Protein 4IIM (pdb70)

Secondary structure (DSSP, 8-state):
-EEEEESS-B--SSTTB--B-TT-EEEEEEE-SSEEEEEETTEEEEEEGGGEEEE--/-EEEEESS-B--SSTTB--B-TT-EEEEEEE-SSEEEEEETTEEEEEEGGGEEE-/-TTSHHHHT---/-TT-HHHHT---/-----

Radius of gyration: 15.88 Å; Cα contacts (8 Å, |Δi|>4): 333; chains: 5; bounding box: 40×42×35 Å

Structure (mmCIF, N/CA/C/O backbone):
data_4IIM
#
_entry.id   4IIM
#
_cell.length_a   41.048
_cell.length_b   51.393
_cell.length_c   69.260
_cell.angle_alpha   90.000
_cell.angle_beta   90.000
_cell.angle_gamma   90.000
#
_symmetry.space_group_name_H-M   'P 21 21 21'
#
loop_
_entity.id
_entity.type
_entity.pdbx_description
1 polymer Intersectin-1
2 polymer 'peptide ligand'
3 non-polymer 'UNKNOWN ATOM OR ION'
4 water water
#
loop_
_atom_site.group_PDB
_atom_site.id
_atom_site.type_symbol
_atom_site.label_atom_id
_atom_site.label_alt_id
_atom_site.label_comp_id
_atom_site.label_asym_id
_atom_site.label_entity_id
_atom_site.label_seq_id
_atom_site.pdbx_PDB_ins_code
_atom_site.Cartn_x
_atom_site.Cartn_y
_atom_site.Cartn_z
_atom_site.occupancy
_atom_site.B_iso_or_equiv
_atom_site.auth_seq_id
_atom_site.auth_comp_id
_atom_site.auth_asym_id
_atom_site.auth_atom_id
_atom_site.pdbx_PDB_model_num
ATOM 1 N N . LEU A 1 12 ? -20.951 -7.408 -6.067 1.00 40.01 915 LEU A N 1
ATOM 2 C CA . LEU A 1 12 ? -20.584 -6.119 -5.397 1.00 40.11 915 LEU A CA 1
ATOM 3 C C . LEU A 1 12 ? -19.069 -5.881 -5.377 1.00 36.93 915 LEU A C 1
ATOM 4 O O . LEU A 1 12 ? -18.326 -6.607 -4.697 1.00 37.46 915 LEU A O 1
ATOM 9 N N . LEU A 1 13 ? -18.618 -4.857 -6.103 1.00 30.39 916 LEU A N 1
ATOM 10 C CA . LEU A 1 13 ? -17.188 -4.536 -6.166 1.00 25.02 916 LEU A CA 1
ATOM 11 C C . LEU A 1 13 ? -16.905 -3.394 -5.202 1.00 23.31 916 LEU A C 1
ATOM 12 O O . LEU A 1 13 ? -17.659 -2.425 -5.156 1.00 21.01 916 LEU A O 1
ATOM 17 N N . GLN A 1 14 ? -15.860 -3.553 -4.394 1.00 22.50 917 GLN A N 1
ATOM 18 C CA . GLN A 1 14 ? -15.494 -2.572 -3.379 1.00 22.41 917 GLN A CA 1
ATOM 19 C C . GLN A 1 14 ? -14.087 -2.038 -3.562 1.00 21.72 917 GLN A C 1
ATOM 20 O O . GLN A 1 14 ? -13.193 -2.754 -4.031 1.00 21.01 917 GLN A O 1
ATOM 26 N N . ALA A 1 15 ? -13.906 -0.770 -3.190 1.00 20.18 918 ALA A N 1
ATOM 27 C CA . ALA A 1 15 ? -12.620 -0.120 -3.216 1.00 19.52 918 ALA A CA 1
ATOM 28 C C . ALA A 1 15 ? -12.312 0.353 -1.793 1.00 19.77 918 ALA A C 1
ATOM 29 O O . ALA A 1 15 ? -13.226 0.649 -1.028 1.00 20.88 918 ALA A O 1
ATOM 31 N N . GLN A 1 16 ? -11.026 0.395 -1.443 1.00 20.41 919 GLN A N 1
ATOM 32 C CA . GLN A 1 16 ? -10.560 0.998 -0.178 1.00 20.65 919 GLN A CA 1
ATOM 33 C C . GLN A 1 16 ? -9.664 2.198 -0.468 1.00 19.45 919 GLN A C 1
ATOM 34 O O . G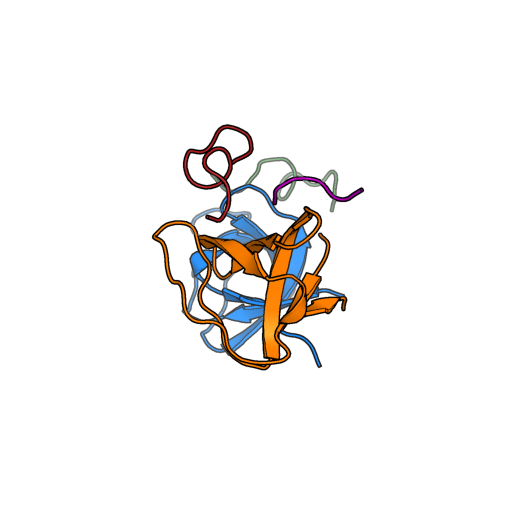LN A 1 16 ? -8.727 2.120 -1.284 1.00 16.40 919 GLN A O 1
ATOM 40 N N . ALA A 1 17 ? -9.971 3.308 0.185 1.00 17.49 920 ALA A N 1
ATOM 41 C CA . ALA A 1 17 ? -9.255 4.567 -0.022 1.00 17.78 920 ALA A CA 1
ATOM 42 C C . ALA A 1 17 ? -7.813 4.498 0.466 1.00 18.99 920 ALA A C 1
ATOM 43 O O . ALA A 1 17 ? -7.549 4.152 1.622 1.00 20.72 920 ALA A O 1
ATOM 45 N N . LEU A 1 18 ? -6.888 4.845 -0.426 1.00 20.60 921 LEU A N 1
ATOM 46 C CA . LEU A 1 18 ? -5.481 5.015 -0.074 1.00 20.33 921 LEU A CA 1
ATOM 47 C C . LEU A 1 18 ? -5.197 6.417 0.420 1.00 22.06 921 LEU A C 1
ATOM 48 O O . LEU A 1 18 ? -4.246 6.624 1.197 1.00 22.15 921 LEU A O 1
ATOM 53 N N . TYR A 1 19 ? -6.008 7.372 -0.037 1.00 20.91 922 TYR A N 1
ATOM 54 C CA . TYR A 1 19 ? -5.847 8.797 0.302 1.00 20.95 922 TYR A CA 1
ATOM 55 C C . TYR A 1 19 ? -7.233 9.347 0.546 1.00 21.76 922 TYR A C 1
ATOM 56 O O . TYR A 1 19 ? -8.203 8.872 -0.084 1.00 20.58 922 TYR A O 1
ATOM 65 N N . PRO A 1 20 ? -7.353 10.343 1.444 1.00 22.60 923 PRO A N 1
ATOM 66 C CA . PRO A 1 20 ? -8.631 11.035 1.502 1.00 21.96 923 PRO A CA 1
ATOM 67 C C . PRO A 1 20 ? -8.911 11.764 0.190 1.00 21.49 923 PRO A C 1
ATOM 68 O O . PRO A 1 20 ? -7.993 12.202 -0.535 1.00 20.25 923 PRO A O 1
ATOM 72 N N . TRP A 1 21 ? -10.188 11.888 -0.121 1.00 21.16 924 TRP A N 1
ATOM 73 C CA . TRP A 1 21 ? -10.609 12.526 -1.362 1.00 21.06 924 TRP A CA 1
ATOM 74 C C . TRP A 1 21 ? -11.761 13.491 -1.074 1.00 22.90 924 TRP A C 1
ATOM 75 O O . TRP A 1 21 ? -12.717 13.137 -0.351 1.00 20.65 924 TRP A O 1
ATOM 86 N N . ARG A 1 22 ? -11.667 14.688 -1.649 1.00 23.93 925 ARG A N 1
ATOM 87 C CA . ARG A 1 22 ? -12.703 15.711 -1.478 1.00 27.69 925 ARG A CA 1
ATOM 88 C C . ARG A 1 22 ? -13.217 16.102 -2.855 1.00 26.58 925 ARG A C 1
ATOM 89 O O . ARG A 1 22 ? -12.437 16.383 -3.780 1.00 26.40 925 ARG A O 1
ATOM 97 N N . ALA A 1 23 ? -14.545 16.090 -2.973 1.00 26.84 926 ALA A N 1
ATOM 98 C CA . ALA A 1 23 ? -15.239 16.345 -4.222 1.00 26.59 926 ALA A CA 1
ATOM 99 C C . ALA A 1 23 ? -14.756 17.662 -4.795 1.00 28.48 926 ALA A C 1
ATOM 100 O O . ALA A 1 23 ? -14.517 18.612 -4.051 1.00 28.57 926 ALA A O 1
ATOM 102 N N . LYS A 1 24 ? -14.550 17.695 -6.105 1.00 29.15 927 LYS A N 1
ATOM 103 C CA . LYS A 1 24 ? -14.251 18.938 -6.784 1.00 29.71 927 LYS A CA 1
ATOM 104 C C . LYS A 1 24 ? -15.442 19.433 -7.617 1.00 31.56 927 LYS A C 1
ATOM 105 O O . LYS A 1 24 ? -15.475 20.587 -8.060 1.00 31.48 927 LYS A O 1
ATOM 111 N N . LYS A 1 25 ? -16.415 18.551 -7.828 1.00 30.04 928 LYS A N 1
ATOM 112 C CA . LYS A 1 25 ? -17.646 18.862 -8.576 1.00 27.33 928 LYS A CA 1
ATOM 113 C C . LYS A 1 25 ? -18.834 18.259 -7.818 1.00 26.06 928 LYS A C 1
ATOM 114 O O . LYS A 1 25 ? -18.645 17.409 -6.928 1.00 23.83 928 LYS A O 1
ATOM 118 N N . ASP A 1 26 ? -20.046 18.687 -8.193 1.00 24.44 929 ASP A N 1
ATOM 119 C CA A ASP A 1 26 ? -21.308 18.266 -7.567 0.70 25.35 929 ASP A CA 1
ATOM 120 C CA B ASP A 1 26 ? -21.263 18.258 -7.503 0.30 24.37 929 ASP A CA 1
ATOM 121 C C . ASP A 1 26 ? -21.564 16.770 -7.658 1.00 24.09 929 ASP A C 1
ATOM 122 O O . ASP A 1 26 ? -22.365 16.222 -6.901 1.00 25.04 929 ASP A O 1
ATOM 131 N N . ASN A 1 27 ? -20.911 16.115 -8.616 1.00 22.16 930 ASN A N 1
ATOM 132 C CA . ASN A 1 27 ? -21.108 14.674 -8.818 1.00 21.46 930 ASN A CA 1
ATOM 133 C C . ASN A 1 27 ? -19.852 13.830 -8.479 1.00 19.60 930 ASN A C 1
ATOM 134 O O . ASN A 1 27 ? -19.629 12.774 -9.065 1.00 20.54 930 ASN A O 1
ATOM 139 N N . HIS A 1 28 ? -19.038 14.322 -7.547 1.00 20.03 931 HIS A N 1
ATOM 140 C CA . HIS A 1 28 ? -17.950 13.543 -6.973 1.00 18.80 931 HIS A CA 1
ATOM 141 C C . HIS A 1 28 ? -18.312 13.041 -5.569 1.00 20.13 931 HIS A C 1
ATOM 142 O O . HIS A 1 28 ? -19.168 13.629 -4.887 1.00 20.62 931 HIS A O 1
ATOM 149 N N . LEU A 1 29 ? -17.655 11.966 -5.129 1.00 18.70 932 LEU A N 1
ATOM 150 C CA . LEU A 1 29 ? -17.776 11.515 -3.747 1.00 19.24 932 LEU A CA 1
ATOM 151 C C . LEU A 1 29 ? -16.847 12.310 -2.814 1.00 18.58 932 LEU A C 1
ATOM 152 O O . LEU A 1 29 ? -16.042 13.127 -3.274 1.00 20.12 932 LEU A O 1
ATOM 157 N N . ASN A 1 30 ? -16.985 12.037 -1.522 1.00 20.14 933 ASN A N 1
ATOM 158 C CA . ASN A 1 30 ? -16.009 12.425 -0.492 1.00 20.09 933 ASN A CA 1
ATOM 159 C C . ASN A 1 30 ? -15.777 11.185 0.319 1.00 20.40 933 ASN A C 1
ATOM 160 O O . ASN A 1 30 ? -16.715 10.396 0.538 1.00 20.34 933 ASN A O 1
ATOM 165 N N . PHE A 1 31 ? -14.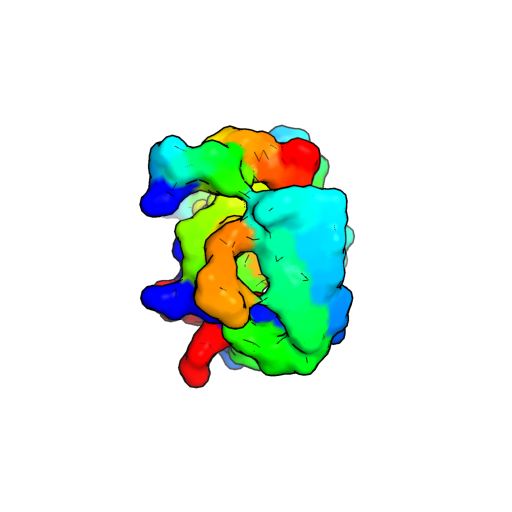533 11.001 0.763 1.00 19.28 934 PHE A N 1
ATOM 166 C CA . PHE A 1 31 ? -14.202 9.889 1.652 1.00 20.02 934 PHE A CA 1
ATOM 167 C C . PHE A 1 31 ? -12.864 10.087 2.356 1.00 20.20 934 PHE A C 1
ATOM 168 O O . PHE A 1 31 ? -12.046 10.910 1.947 1.00 21.86 934 PHE A O 1
ATOM 176 N N . ASN A 1 32 ? -12.668 9.314 3.420 1.00 22.05 935 ASN A N 1
ATOM 177 C CA A ASN A 1 32 ? -11.472 9.351 4.269 0.50 21.95 935 ASN A CA 1
ATOM 178 C CA B ASN A 1 32 ? -11.425 9.414 4.168 0.50 22.74 935 ASN A CA 1
ATOM 179 C C . ASN A 1 32 ? -10.541 8.219 3.860 1.00 23.28 935 ASN A C 1
ATOM 180 O O . ASN A 1 32 ? -11.006 7.218 3.322 1.00 21.70 935 ASN A O 1
ATOM 189 N N . LYS A 1 33 ? -9.245 8.340 4.169 1.00 24.24 936 LYS A N 1
ATOM 190 C CA . LYS A 1 33 ? -8.335 7.197 4.011 1.00 23.54 936 LYS A CA 1
ATOM 191 C C . LYS A 1 33 ? -8.903 5.955 4.701 1.00 24.05 936 LYS A C 1
ATOM 192 O O . LYS A 1 33 ? -9.429 6.030 5.827 1.00 26.30 936 LYS A O 1
ATOM 198 N N . ASN A 1 34 ? -8.807 4.812 4.035 1.00 21.34 937 ASN A N 1
ATOM 199 C CA . ASN A 1 34 ? -9.247 3.510 4.560 1.00 22.91 937 ASN A CA 1
ATOM 200 C C . ASN A 1 34 ? -10.745 3.230 4.486 1.00 21.98 937 ASN A C 1
ATOM 201 O O . ASN A 1 34 ? -11.180 2.108 4.771 1.00 22.43 937 ASN A O 1
ATOM 206 N N . ASP A 1 35 ? -11.523 4.239 4.097 1.00 20.95 938 ASP A N 1
ATOM 207 C CA . ASP A 1 35 ? -12.945 4.048 3.806 1.00 21.52 938 ASP A CA 1
ATOM 208 C C . ASP A 1 35 ? -13.149 3.065 2.670 1.00 21.97 938 ASP A C 1
ATOM 209 O O . ASP A 1 35 ? -12.341 3.006 1.719 1.00 21.80 938 ASP A O 1
ATOM 214 N N . VAL A 1 36 ? -14.248 2.325 2.771 1.00 20.70 939 VAL A N 1
ATOM 215 C CA . VAL A 1 36 ? -14.644 1.334 1.783 1.00 20.39 939 VAL A CA 1
ATOM 216 C C . VAL A 1 36 ? -15.820 1.879 0.971 1.00 20.23 939 VAL A C 1
ATOM 217 O O . VAL A 1 36 ? -16.832 2.326 1.526 1.00 21.32 939 VAL A O 1
ATOM 221 N N . ILE A 1 37 ? -15.673 1.847 -0.348 1.00 19.64 940 ILE A N 1
ATOM 222 C CA . ILE A 1 37 ? -16.578 2.512 -1.286 1.00 18.01 940 ILE A CA 1
ATOM 223 C C . ILE A 1 37 ? -17.137 1.457 -2.251 1.00 17.53 940 ILE A C 1
ATOM 224 O O . ILE A 1 37 ? -16.401 0.577 -2.676 1.00 18.06 940 ILE A O 1
ATOM 229 N N . THR A 1 38 ? -18.429 1.523 -2.570 1.00 17.66 941 THR A N 1
ATOM 230 C CA . THR A 1 38 ? -19.004 0.633 -3.585 1.00 18.62 941 THR A CA 1
ATOM 231 C C . THR A 1 38 ? -18.625 1.133 -4.969 1.00 17.17 941 THR A C 1
ATOM 232 O O . THR A 1 38 ? -18.854 2.287 -5.272 1.00 16.63 941 THR A O 1
ATOM 236 N N . VAL A 1 39 ? -18.064 0.266 -5.807 1.00 16.52 942 VAL A N 1
ATOM 237 C CA . VAL A 1 39 ? -17.703 0.665 -7.195 1.00 16.23 942 VAL A CA 1
ATOM 238 C C . VAL A 1 39 ? -18.855 0.241 -8.122 1.00 17.46 942 VAL A C 1
ATOM 239 O O . VAL A 1 39 ? -19.266 -0.932 -8.108 1.00 18.23 942 VAL A O 1
ATOM 243 N N . LEU A 1 40 ? -19.385 1.197 -8.890 1.00 18.08 943 LEU A N 1
ATOM 244 C CA . LEU A 1 40 ? -20.509 0.959 -9.795 1.00 18.00 943 LEU A CA 1
ATOM 245 C C . LEU A 1 40 ? -20.147 0.961 -11.275 1.00 18.83 943 LEU A C 1
ATOM 246 O O . LEU A 1 40 ? -20.745 0.217 -12.053 1.00 19.15 943 LEU A O 1
ATOM 251 N N . GLU A 1 41 ? -19.208 1.815 -11.674 1.00 18.93 944 GLU A N 1
ATOM 252 C CA . GLU A 1 41 ? -18.798 1.904 -13.089 1.00 18.99 944 GLU A CA 1
ATOM 253 C C . GLU A 1 41 ? -17.431 2.570 -13.173 1.00 19.96 944 GLU A C 1
ATOM 254 O O . GLU A 1 41 ? -16.812 2.865 -12.135 1.00 18.32 944 GLU A O 1
ATOM 260 N N . GLN A 1 42 ? -16.959 2.817 -14.398 1.00 20.79 945 GLN A N 1
ATOM 261 C CA A GLN A 1 42 ? -15.637 3.421 -14.613 0.50 21.66 945 GLN A CA 1
ATOM 262 C CA B GLN A 1 42 ? -15.643 3.439 -14.608 0.50 21.45 945 GLN A CA 1
ATOM 263 C C . GLN A 1 42 ? -15.543 4.141 -15.950 1.00 22.64 945 GLN A C 1
ATOM 264 O O . GLN A 1 42 ? -16.350 3.888 -16.861 1.00 22.12 945 GLN A O 1
ATOM 275 N N . GLN A 1 43 ? -14.544 5.015 -16.054 1.00 22.95 946 GLN A N 1
ATOM 276 C CA . GLN A 1 43 ? -14.055 5.571 -17.315 1.00 26.62 946 GLN A CA 1
ATOM 277 C C . GLN A 1 43 ? -12.551 5.387 -17.218 1.00 27.69 946 GLN A C 1
ATOM 278 O O . GLN A 1 43 ? -12.069 4.797 -16.240 1.00 27.56 946 GLN A O 1
ATOM 284 N N . ASP A 1 44 ? -11.800 5.910 -18.181 1.00 27.24 947 ASP A N 1
ATOM 285 C CA . ASP A 1 44 ? -10.359 5.675 -18.217 1.00 28.74 947 ASP A CA 1
ATOM 286 C C . ASP A 1 44 ? -9.705 5.837 -16.852 1.00 26.39 947 ASP A C 1
ATOM 287 O O . ASP A 1 44 ? -9.193 4.864 -16.288 1.00 29.82 947 ASP A O 1
ATOM 292 N N . MET A 1 45 ? -9.723 7.049 -16.317 1.00 21.72 948 MET A N 1
ATOM 293 C CA . MET A 1 45 ? -8.974 7.297 -15.097 1.00 19.12 948 MET A CA 1
ATOM 294 C C . MET A 1 45 ? -9.824 7.413 -13.840 1.00 17.20 948 MET A C 1
ATOM 295 O O . MET A 1 45 ? -9.281 7.718 -12.767 1.00 15.88 948 MET A O 1
ATOM 300 N N . TRP A 1 46 ? -11.137 7.186 -13.961 1.00 16.35 949 TRP A N 1
ATOM 301 C CA . TRP A 1 46 ? -12.021 7.438 -12.814 1.00 15.55 949 TRP A CA 1
ATOM 302 C C . TRP A 1 46 ? -12.944 6.269 -12.531 1.00 15.19 949 TRP A C 1
ATOM 303 O O . TRP A 1 46 ? -13.373 5.583 -13.470 1.00 16.55 949 TRP A O 1
ATOM 314 N N . TRP A 1 47 ? -13.280 6.081 -11.248 1.00 15.23 950 TRP A N 1
ATOM 315 C CA . TRP A 1 47 ? -14.397 5.223 -10.844 1.00 15.58 950 TRP A CA 1
ATOM 316 C C . TRP A 1 47 ? -15.656 6.039 -10.582 1.00 16.43 950 TRP A C 1
ATOM 317 O O . TRP A 1 47 ? -15.593 7.197 -10.168 1.00 15.87 950 TRP A O 1
ATOM 328 N N . PHE A 1 48 ? -16.795 5.408 -10.812 1.00 16.75 951 PHE A N 1
ATOM 329 C CA . PHE A 1 48 ? -18.070 5.926 -10.351 1.00 16.40 951 PHE A CA 1
ATOM 330 C C . PHE A 1 48 ? -18.501 4.968 -9.258 1.00 16.22 951 PHE A C 1
ATOM 331 O O . PHE A 1 48 ? -18.394 3.745 -9.408 1.00 18.12 951 PHE A O 1
ATOM 339 N N . GLY A 1 49 ? -18.978 5.515 -8.157 1.00 16.45 952 GLY A N 1
ATOM 340 C CA . GLY A 1 49 ? -19.319 4.680 -7.010 1.00 16.46 952 GLY A CA 1
ATOM 341 C C . GLY A 1 49 ? -20.231 5.336 -5.986 1.00 16.64 952 GLY A C 1
ATOM 342 O O . GLY A 1 49 ? -20.854 6.337 -6.267 1.00 18.48 952 GLY A O 1
ATOM 343 N N . GLU A 1 50 ? -20.289 4.746 -4.794 1.00 17.14 953 GLU A N 1
ATOM 344 C CA . GLU A 1 50 ? -21.223 5.181 -3.763 1.00 18.01 953 GLU A CA 1
ATOM 345 C C . GLU A 1 50 ? -20.598 5.057 -2.375 1.00 18.59 953 GLU A C 1
ATOM 346 O O . GLU A 1 50 ? -20.063 3.991 -2.025 1.00 18.40 953 GLU A O 1
ATOM 352 N N . VAL A 1 51 ? -20.676 6.141 -1.585 1.00 17.39 954 VAL A N 1
ATOM 353 C CA . VAL A 1 51 ? -20.201 6.153 -0.199 1.00 18.76 954 VAL A CA 1
ATOM 354 C C . VAL A 1 51 ? -20.891 7.348 0.460 1.00 20.24 954 VAL A C 1
ATOM 355 O O . VAL A 1 51 ? -21.203 8.336 -0.228 1.00 20.40 954 VAL A O 1
ATOM 359 N N . GLN A 1 52 ? -21.139 7.250 1.763 1.00 22.28 955 GLN A N 1
ATOM 360 C CA . GLN A 1 52 ? -21.814 8.320 2.533 1.00 24.62 955 GLN A CA 1
ATOM 361 C C . GLN A 1 52 ? -23.182 8.663 1.962 1.00 24.34 955 GLN A C 1
ATOM 362 O O . GLN A 1 52 ? -23.580 9.825 1.994 1.00 27.02 955 GLN A O 1
ATOM 368 N N . GLY A 1 53 ? -23.880 7.664 1.419 1.00 24.09 956 GLY A N 1
ATOM 369 C CA . GLY A 1 53 ? -25.193 7.855 0.774 1.00 26.76 956 GLY A CA 1
ATOM 370 C C . GLY A 1 53 ? -25.256 8.836 -0.402 1.00 27.85 956 GLY A C 1
ATOM 371 O O . GLY A 1 53 ? -26.258 9.560 -0.594 1.00 29.12 956 GLY A O 1
ATOM 372 N N . GLN A 1 54 ? -24.182 8.901 -1.178 1.00 23.72 957 GLN A N 1
ATOM 373 C CA . GLN A 1 54 ? -24.143 9.700 -2.395 1.00 22.57 957 GLN A CA 1
ATOM 374 C C . GLN A 1 54 ? -23.504 8.801 -3.438 1.00 20.30 957 GLN A C 1
ATOM 375 O O . GLN A 1 54 ? -22.669 7.986 -3.066 1.00 17.82 957 GLN A O 1
ATOM 381 N N . LYS A 1 55 ? -23.870 8.977 -4.710 1.00 18.68 958 LYS A N 1
ATOM 382 C CA . LYS A 1 55 ? -23.165 8.353 -5.837 1.00 19.22 958 LYS A CA 1
ATOM 383 C C . LYS A 1 55 ? -22.354 9.433 -6.532 1.00 17.94 958 LYS A C 1
ATOM 384 O O . LYS A 1 55 ? -22.765 10.592 -6.577 1.00 18.04 958 LYS A O 1
ATOM 390 N N . GLY A 1 56 ? -21.214 9.067 -7.111 1.00 17.55 959 GLY A N 1
ATOM 391 C CA . GLY A 1 56 ? -20.351 10.076 -7.684 1.00 15.85 959 GLY A CA 1
ATOM 392 C C . GLY A 1 56 ? -19.031 9.514 -8.144 1.00 16.75 959 GLY A C 1
ATOM 393 O O . GLY A 1 56 ? -18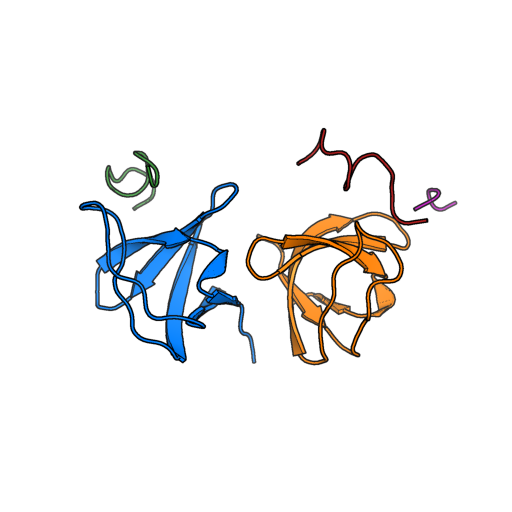.745 8.326 -7.925 1.00 14.94 959 GLY A O 1
ATOM 394 N N . TRP A 1 57 ? -18.231 10.389 -8.760 1.00 15.53 960 TRP A N 1
ATOM 395 C CA . TRP A 1 57 ? -16.949 10.017 -9.369 1.00 16.10 960 TRP A CA 1
ATOM 396 C C . TRP A 1 57 ? -15.795 10.220 -8.380 1.00 15.26 960 TRP A C 1
ATOM 397 O O . TRP A 1 57 ? -15.877 11.040 -7.462 1.00 16.24 960 TRP A O 1
ATOM 408 N N . PHE A 1 58 ? -14.701 9.479 -8.582 1.00 15.18 961 PHE A N 1
ATOM 409 C CA . PHE A 1 58 ? -13.458 9.694 -7.832 1.00 14.66 961 PHE A CA 1
ATOM 410 C C . PHE A 1 58 ? -12.334 9.033 -8.637 1.00 14.88 961 PHE A C 1
ATOM 411 O O . PHE A 1 58 ? -12.608 8.069 -9.382 1.00 14.95 961 PHE A O 1
ATOM 419 N N . PRO A 1 59 ? -11.091 9.551 -8.530 1.00 14.52 962 PRO A N 1
ATOM 420 C CA . PRO A 1 59 ? -10.088 9.011 -9.457 1.00 14.53 962 PRO A CA 1
ATOM 421 C C . PRO A 1 59 ? -9.582 7.654 -9.016 1.00 14.61 962 PRO A C 1
ATOM 422 O O . PRO A 1 59 ? -9.571 7.339 -7.806 1.00 14.35 962 PRO A O 1
ATOM 426 N N . LYS A 1 60 ? -9.142 6.857 -9.993 1.00 15.19 963 LYS A N 1
ATOM 427 C CA . LYS A 1 60 ? -8.663 5.491 -9.727 1.00 16.09 963 LYS A CA 1
ATOM 428 C C . LYS A 1 60 ? -7.391 5.485 -8.862 1.00 15.94 963 LYS A C 1
ATOM 429 O O . LYS A 1 60 ? -7.163 4.549 -8.120 1.00 16.24 963 LYS A O 1
ATOM 435 N N . SER A 1 61 ? -6.573 6.524 -8.997 1.00 17.51 964 SER A N 1
ATOM 436 C CA . SER A 1 61 ? -5.375 6.705 -8.167 1.00 17.68 964 SER A CA 1
ATOM 437 C C . SER A 1 61 ? -5.604 6.770 -6.655 1.00 17.39 964 SER A C 1
ATOM 438 O O . SER A 1 61 ? -4.663 6.544 -5.875 1.00 18.26 964 SER A O 1
ATOM 441 N N . TYR A 1 62 ? -6.840 7.069 -6.223 1.00 15.96 965 TYR A N 1
ATOM 442 C CA . TYR A 1 62 ? -7.145 7.240 -4.787 1.00 15.89 965 TYR A CA 1
ATOM 443 C C . TYR A 1 62 ? -7.491 5.978 -4.040 1.00 15.73 965 TYR A C 1
ATOM 444 O O . TYR A 1 62 ? -7.624 6.017 -2.809 1.00 16.72 965 TYR A O 1
ATOM 453 N N . VAL A 1 63 ? -7.662 4.875 -4.788 1.00 15.27 966 VAL A N 1
ATOM 454 C CA . VAL A 1 63 ? -8.099 3.632 -4.188 1.00 15.04 966 VAL A CA 1
ATOM 455 C C . VAL A 1 63 ? -7.369 2.392 -4.698 1.00 16.72 966 VAL A C 1
ATOM 456 O O . VAL A 1 63 ? -6.775 2.391 -5.783 1.00 14.69 966 VAL A O 1
ATOM 460 N N . LYS A 1 64 ? -7.473 1.327 -3.898 1.00 17.67 967 LYS A N 1
ATOM 461 C CA . LYS A 1 64 ? -7.239 -0.019 -4.407 1.00 20.34 967 LYS A CA 1
ATOM 462 C C . LYS A 1 64 ? -8.563 -0.758 -4.399 1.00 20.55 967 LYS A C 1
ATOM 463 O O . LYS A 1 64 ? -9.472 -0.402 -3.650 1.00 19.83 967 LYS A O 1
ATOM 469 N N . LEU A 1 65 ? -8.696 -1.787 -5.226 1.00 19.99 968 LEU A N 1
ATOM 470 C CA . LEU A 1 65 ? -9.870 -2.634 -5.096 1.00 20.48 968 LEU A CA 1
ATOM 471 C C . LEU A 1 65 ? -9.603 -3.698 -4.035 1.00 21.33 968 LEU A C 1
ATOM 472 O O . LEU A 1 65 ? -8.461 -4.103 -3.816 1.00 21.13 968 LEU A O 1
ATOM 477 N N . ILE A 1 66 ? -10.650 -4.149 -3.371 1.00 22.87 969 ILE A N 1
ATOM 478 C CA . ILE A 1 66 ? -10.477 -5.152 -2.317 1.00 25.00 969 ILE A CA 1
ATOM 479 C C . ILE A 1 66 ? -11.376 -6.356 -2.578 1.00 27.69 969 ILE A C 1
ATOM 480 O O . ILE A 1 66 ? -12.300 -6.261 -3.379 1.00 26.37 969 ILE A O 1
ATOM 485 N N . SER A 1 67 ? -11.096 -7.494 -1.940 1.00 33.24 970 SER A N 1
ATOM 486 C CA . SER A 1 67 ? -12.010 -8.647 -2.078 1.00 42.79 970 SER A CA 1
ATOM 487 C C . SER A 1 67 ? -12.464 -9.373 -0.781 1.00 49.75 970 SER A C 1
ATOM 488 O O . SER A 1 67 ? -13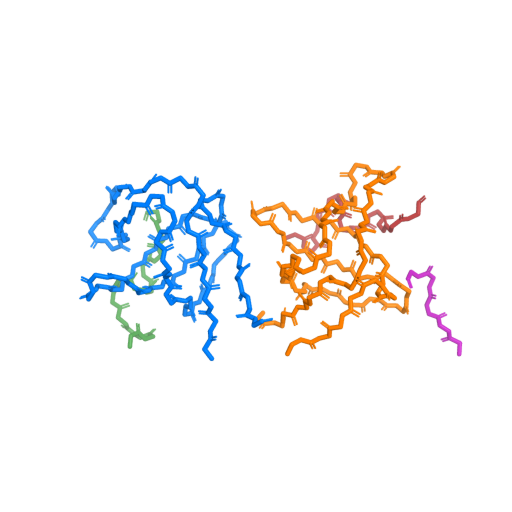.242 -8.819 0.002 1.00 54.53 970 SER A O 1
ATOM 491 N N . ALA A 1 68 ? -12.011 -10.615 -0.588 1.00 58.04 971 ALA A N 1
ATOM 492 C CA . ALA A 1 68 ? -12.411 -11.454 0.560 1.00 60.39 971 ALA A CA 1
ATOM 493 C C . ALA A 1 68 ? -11.217 -12.146 1.233 1.00 62.30 971 ALA A C 1
ATOM 494 O O . ALA A 1 68 ? -10.332 -12.699 0.569 1.00 61.68 971 ALA A O 1
ATOM 496 N N . TRP B 2 1 ? -29.558 4.909 -11.580 1.00 29.18 2001 TRP C N 1
ATOM 497 C CA . TRP B 2 1 ? -28.447 5.857 -11.702 1.00 25.63 2001 TRP C CA 1
ATOM 498 C C . TRP B 2 1 ? -27.824 5.952 -13.102 1.00 24.74 2001 TRP C C 1
ATOM 499 O O . TRP B 2 1 ? -27.165 6.951 -13.400 1.00 23.29 2001 TRP C O 1
ATOM 510 N N . ARG B 2 2 ? -28.030 4.939 -13.949 1.00 24.85 2002 ARG C N 1
ATOM 511 C CA . ARG B 2 2 ? -27.384 4.887 -15.265 1.00 25.31 2002 ARG C CA 1
ATOM 512 C C . ARG B 2 2 ? -27.851 5.967 -16.229 1.00 26.01 2002 ARG C C 1
ATOM 513 O O . ARG B 2 2 ? -27.163 6.282 -17.187 1.00 25.35 2002 ARG C O 1
ATOM 521 N N . ASP B 2 3 ? -29.027 6.533 -15.975 1.00 26.56 2003 ASP C N 1
ATOM 522 C CA . ASP B 2 3 ? -29.487 7.675 -16.777 1.00 25.30 2003 ASP C CA 1
ATOM 523 C C . ASP B 2 3 ? -29.459 8.980 -15.992 1.00 23.81 2003 ASP C C 1
ATOM 524 O O . ASP B 2 3 ? -29.950 9.994 -16.472 1.00 22.42 2003 ASP C O 1
ATOM 529 N N . SER B 2 4 ? -28.832 8.953 -14.806 1.00 23.42 2004 SER C N 1
ATOM 530 C CA . SER B 2 4 ? -28.736 10.136 -13.937 1.00 21.42 2004 SER C CA 1
ATOM 531 C C . SER B 2 4 ? -27.714 11.109 -14.495 1.00 21.44 2004 SER C C 1
ATOM 532 O O . SER B 2 4 ? -26.742 10.702 -15.146 1.00 19.73 2004 SER C O 1
ATOM 535 N N . SER B 2 5 ? -27.937 12.400 -14.259 1.00 20.83 2005 SER C N 1
ATOM 536 C CA A SER B 2 5 ? -27.003 13.432 -14.726 0.60 21.72 2005 SER C CA 1
ATOM 537 C CA B SER B 2 5 ? -27.006 13.443 -14.710 0.40 20.71 2005 SER C CA 1
ATOM 538 C C . SER B 2 5 ? -25.611 13.253 -14.113 1.00 20.39 2005 SER C C 1
ATOM 539 O O . SER B 2 5 ? -24.604 13.387 -14.809 1.00 20.93 2005 SER C O 1
ATOM 544 N N . GLY B 2 6 ? -25.568 12.949 -12.818 1.00 20.64 2006 GLY C N 1
ATOM 545 C CA . GLY B 2 6 ? -24.286 12.732 -12.096 1.00 20.09 2006 GLY C CA 1
ATOM 546 C C . GLY B 2 6 ? -23.408 11.697 -12.765 1.00 19.45 2006 GLY C C 1
ATOM 547 O O . GLY B 2 6 ? -22.169 11.832 -12.818 1.00 19.74 2006 GLY C O 1
ATOM 548 N N . TYR B 2 7 ? -24.039 10.640 -13.254 1.00 19.27 2007 TYR C N 1
ATOM 549 C CA . TYR B 2 7 ? -23.312 9.588 -13.960 1.00 19.96 2007 TYR C CA 1
ATOM 550 C C . TYR B 2 7 ? -22.983 9.987 -15.405 1.00 21.02 2007 TYR C C 1
ATOM 551 O O . TYR B 2 7 ? -21.806 10.066 -15.787 1.00 20.79 2007 TYR C O 1
ATOM 560 N N . VAL B 2 8 ? -24.013 10.279 -16.201 1.00 20.85 2008 VAL C N 1
ATOM 561 C CA A VAL B 2 8 ? -23.857 10.518 -17.643 0.60 21.80 2008 VAL C CA 1
ATOM 562 C CA B VAL B 2 8 ? -23.789 10.479 -17.634 0.40 21.93 2008 VAL C CA 1
ATOM 563 C C . VAL B 2 8 ? -22.928 11.697 -17.972 1.00 23.02 2008 VAL C C 1
ATOM 564 O O . VAL B 2 8 ? -22.245 11.702 -19.003 1.00 26.60 2008 VAL C O 1
ATOM 571 N N . MET B 2 9 ? -22.910 12.692 -17.100 1.00 22.86 2009 MET C N 1
ATOM 572 C CA . MET B 2 9 ? -22.085 13.891 -17.342 1.00 28.38 2009 MET C CA 1
ATOM 573 C C . MET B 2 9 ? -20.585 13.653 -17.161 1.00 26.48 2009 MET C C 1
ATOM 574 O O . MET B 2 9 ? -19.767 14.483 -17.576 1.00 25.58 2009 MET C O 1
ATOM 579 N N . GLY B 2 10 ? -20.229 12.522 -16.553 1.00 24.75 2010 GLY C N 1
ATOM 580 C CA . GLY B 2 10 ? -18.801 12.190 -16.318 1.00 23.31 2010 GLY C CA 1
ATOM 581 C C . GLY B 2 10 ? -18.122 13.038 -15.239 1.00 22.16 2010 GLY C C 1
ATOM 582 O O . GLY B 2 10 ? -18.736 13.926 -14.628 1.00 22.17 2010 GLY C O 1
ATOM 583 N N . PRO B 2 11 ? -16.831 12.775 -14.994 1.00 20.32 2011 PRO C N 1
ATOM 584 C CA . PRO B 2 11 ? -16.117 13.326 -13.827 1.00 21.53 2011 PRO C CA 1
ATOM 585 C C . PRO B 2 11 ? -15.579 14.737 -13.955 1.00 22.42 2011 PRO C C 1
ATOM 586 O O . PRO B 2 11 ? -15.315 15.376 -12.940 1.00 24.30 2011 PRO C O 1
ATOM 590 N N . TRP B 2 12 ? -15.374 15.186 -15.190 1.00 26.42 2012 TRP C N 1
ATOM 591 C CA . TRP B 2 12 ? -14.728 16.475 -15.469 1.00 30.05 2012 TRP C CA 1
ATOM 592 C C . TRP B 2 12 ? -15.782 17.576 -15.510 1.00 33.63 2012 TRP C C 1
ATOM 593 O O . TRP B 2 12 ? -16.889 17.376 -16.010 1.00 34.52 2012 TRP C O 1
ATOM 605 N N . LEU C 1 12 ? -14.474 -4.728 -16.255 1.00 49.45 915 LEU B N 1
ATOM 606 C CA . LEU C 1 12 ? -15.325 -5.158 -15.101 1.00 44.57 915 LEU B CA 1
ATOM 607 C C . LEU C 1 12 ? -14.942 -6.544 -14.562 1.00 39.47 915 LEU B C 1
ATOM 608 O O . LEU C 1 12 ? -15.456 -6.952 -13.525 1.00 43.76 915 LEU B O 1
ATOM 610 N N . LEU C 1 13 ? -14.066 -7.270 -15.263 1.00 35.98 916 LEU B N 1
ATOM 611 C CA . LEU C 1 13 ? -13.546 -8.558 -14.769 1.00 30.94 916 LEU B CA 1
ATOM 612 C C . LEU C 1 13 ? -12.413 -8.331 -13.753 1.00 28.84 916 LEU B C 1
ATOM 613 O O . LEU C 1 13 ? -11.479 -7.573 -14.029 1.00 24.52 916 LEU B O 1
ATOM 618 N N . GLN C 1 14 ? -12.511 -8.972 -12.585 1.00 24.71 917 GLN B N 1
ATOM 619 C CA . GLN C 1 14 ? -11.541 -8.770 -11.512 1.00 24.87 917 GLN B CA 1
ATOM 620 C C . GLN C 1 14 ? -10.789 -10.054 -11.217 1.00 22.73 917 GLN B C 1
ATOM 621 O O . GLN C 1 14 ? -11.364 -11.139 -11.263 1.00 22.49 917 GLN B O 1
ATOM 627 N N . ALA C 1 15 ? -9.502 -9.920 -10.913 1.00 21.54 918 ALA B N 1
ATOM 628 C CA . ALA C 1 15 ? -8.671 -11.061 -10.569 1.00 20.16 918 ALA B CA 1
ATOM 629 C C . ALA C 1 15 ? -7.919 -10.751 -9.292 1.00 22.05 918 ALA B C 1
ATOM 630 O O . ALA C 1 15 ? -7.684 -9.585 -8.952 1.00 20.27 918 ALA B O 1
ATOM 632 N N . GLN C 1 16 ? -7.590 -11.793 -8.544 1.00 23.58 919 GLN B N 1
ATOM 633 C CA . GLN C 1 16 ? -6.866 -11.615 -7.281 1.00 26.27 919 GLN B CA 1
ATOM 634 C C . GLN C 1 16 ? -5.508 -12.269 -7.399 1.00 25.63 919 GLN B C 1
ATOM 635 O O . GLN C 1 16 ? -5.417 -13.415 -7.823 1.00 25.17 919 GLN B O 1
ATOM 641 N N . ALA C 1 17 ? -4.465 -11.558 -7.000 1.00 25.51 920 ALA B N 1
ATOM 642 C CA . ALA C 1 17 ? -3.121 -12.112 -7.070 1.00 29.65 920 ALA B CA 1
ATOM 643 C C . ALA C 1 17 ? -2.922 -13.259 -6.068 1.00 31.17 920 ALA B C 1
ATOM 644 O O . ALA C 1 17 ? -3.277 -13.129 -4.896 1.00 30.04 920 ALA B O 1
ATOM 646 N N . LEU C 1 18 ? -2.388 -14.378 -6.562 1.00 32.87 921 LEU B N 1
ATOM 647 C CA . LEU C 1 18 ? -2.091 -15.569 -5.749 1.00 35.65 921 LEU B CA 1
ATOM 648 C C . LEU C 1 18 ? -0.698 -15.550 -5.134 1.00 37.22 921 LEU B C 1
ATOM 649 O O . LEU C 1 18 ? -0.478 -16.167 -4.091 1.00 41.13 921 LEU B O 1
ATOM 654 N N . TYR C 1 19 ? 0.237 -14.890 -5.809 1.00 38.07 922 TYR B N 1
ATOM 655 C CA . TYR C 1 19 ? 1.630 -14.749 -5.376 1.00 40.93 922 TYR B CA 1
ATOM 656 C C . TYR C 1 19 ? 2.009 -13.358 -5.842 1.00 38.89 922 TYR B C 1
ATOM 657 O O . TYR C 1 19 ? 1.358 -12.834 -6.751 1.00 38.89 922 TYR B O 1
ATOM 666 N N . PRO C 1 20 ? 3.057 -12.749 -5.245 1.00 38.52 923 PRO B N 1
ATOM 667 C CA . PRO C 1 20 ? 3.487 -11.433 -5.749 1.00 36.39 923 PRO B CA 1
ATOM 668 C C . PRO C 1 20 ? 4.149 -11.500 -7.126 1.00 37.38 923 PRO B C 1
ATOM 669 O O . PRO C 1 20 ? 4.700 -12.537 -7.513 1.00 33.65 923 PRO B O 1
ATOM 673 N N . TRP C 1 21 ? 4.070 -10.401 -7.864 1.00 36.66 924 TRP B N 1
ATOM 674 C CA . TRP C 1 21 ? 4.733 -10.294 -9.147 1.00 37.49 924 TRP B CA 1
ATOM 675 C C . TRP C 1 21 ? 5.425 -8.955 -9.195 1.00 35.57 924 TRP B C 1
ATOM 676 O O . TRP C 1 21 ? 4.812 -7.940 -8.894 1.00 34.71 924 TRP B O 1
ATOM 687 N N . ARG C 1 22 ? 6.712 -8.959 -9.538 1.00 34.92 925 ARG B N 1
ATOM 688 C CA . ARG C 1 22 ? 7.477 -7.722 -9.683 1.00 33.54 925 ARG B CA 1
ATOM 689 C C . ARG C 1 22 ? 7.740 -7.437 -11.151 1.00 33.40 925 ARG B C 1
ATOM 690 O O . ARG C 1 22 ? 8.177 -8.336 -11.878 1.00 35.09 925 ARG B O 1
ATOM 692 N N . ALA C 1 23 ? 7.489 -6.205 -11.595 1.00 31.98 926 ALA B N 1
ATOM 693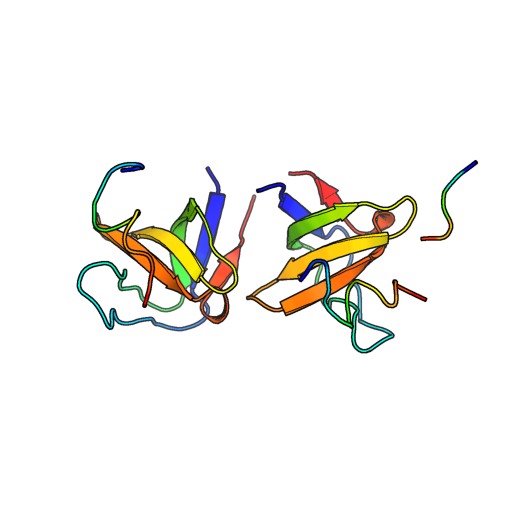 C CA . ALA C 1 23 ? 7.666 -5.863 -13.004 1.00 32.12 926 ALA B CA 1
ATOM 694 C C . ALA C 1 23 ? 9.083 -6.149 -13.482 1.00 34.81 926 ALA B C 1
ATOM 695 O O . ALA C 1 23 ? 10.036 -6.016 -12.711 1.00 33.67 926 ALA B O 1
ATOM 697 N N . LYS C 1 24 ? 9.202 -6.543 -14.751 1.00 36.19 927 LYS B N 1
ATOM 698 C CA A LYS C 1 24 ? 10.506 -6.751 -15.374 0.50 37.36 927 LYS B CA 1
ATOM 699 C CA B LYS C 1 24 ? 10.498 -6.787 -15.399 0.50 35.96 927 LYS B CA 1
ATOM 700 C C . LYS C 1 24 ? 10.666 -5.839 -16.585 1.00 37.41 927 LYS B C 1
ATOM 701 O O . LYS C 1 24 ? 11.746 -5.737 -17.162 1.00 42.59 927 LYS B O 1
ATOM 712 N N . LYS C 1 25 ? 9.586 -5.166 -16.965 1.00 37.71 928 LYS B N 1
ATOM 713 C CA . LYS C 1 25 ? 9.612 -4.152 -18.021 1.00 39.52 928 LYS B CA 1
ATOM 714 C C . LYS C 1 25 ? 8.721 -3.000 -17.587 1.00 41.25 928 LYS B C 1
ATOM 715 O O . LYS C 1 25 ? 7.933 -3.131 -16.648 1.00 42.93 928 LYS B O 1
ATOM 721 N N . ASP C 1 26 ? 8.833 -1.879 -18.285 1.00 43.26 929 ASP B N 1
ATOM 722 C CA . ASP C 1 26 ? 8.102 -0.668 -17.923 1.00 45.29 929 ASP B CA 1
ATOM 723 C C . ASP C 1 26 ? 6.602 -0.779 -18.198 1.00 40.59 929 ASP B C 1
ATOM 724 O O . ASP C 1 26 ? 5.820 0.049 -17.726 1.00 38.58 929 ASP B O 1
ATOM 729 N N . ASN C 1 27 ? 6.200 -1.796 -18.959 1.00 32.42 930 ASN B N 1
ATOM 730 C CA . ASN C 1 27 ? 4.777 -2.014 -19.194 1.00 28.61 930 ASN B CA 1
ATOM 731 C C . ASN C 1 27 ? 4.209 -3.256 -18.497 1.00 26.61 930 ASN B C 1
ATOM 732 O O . ASN C 1 27 ? 3.190 -3.790 -18.949 1.00 25.74 930 ASN B O 1
ATOM 737 N N . HIS C 1 28 ? 4.890 -3.721 -17.443 1.00 23.92 931 HIS B N 1
ATOM 738 C CA . HIS C 1 28 ? 4.350 -4.723 -16.526 1.00 25.11 931 HIS B CA 1
ATOM 739 C C . HIS C 1 28 ? 3.748 -4.087 -15.296 1.00 27.45 931 HIS B C 1
ATOM 740 O O . HIS C 1 28 ? 4.194 -3.016 -14.880 1.00 26.91 931 HIS B O 1
ATOM 747 N N . LEU C 1 29 ? 2.774 -4.774 -14.694 1.00 27.91 932 LEU B N 1
ATOM 748 C CA . LEU C 1 29 ? 2.273 -4.392 -13.372 1.00 29.12 932 LEU B CA 1
ATOM 749 C C . LEU C 1 29 ? 3.167 -4.874 -12.243 1.00 32.06 932 LEU B C 1
ATOM 750 O O . LEU C 1 29 ? 3.899 -5.860 -12.390 1.00 32.83 932 LEU B O 1
ATOM 755 N N . ASN C 1 30 ? 3.090 -4.184 -11.105 1.00 32.46 933 ASN B N 1
ATOM 756 C CA . ASN C 1 30 ? 3.558 -4.721 -9.822 1.00 34.38 933 ASN B CA 1
ATOM 757 C C . ASN C 1 30 ? 2.369 -5.020 -8.938 1.00 33.45 933 ASN B C 1
ATOM 758 O O . ASN C 1 30 ? 1.374 -4.305 -9.006 1.00 33.65 933 ASN B O 1
ATOM 763 N N . PHE C 1 31 ? 2.456 -6.071 -8.124 1.00 34.11 934 PHE B N 1
ATOM 764 C CA . PHE C 1 31 ? 1.399 -6.398 -7.155 1.00 34.74 934 PHE B CA 1
ATOM 765 C C . PHE C 1 31 ? 1.792 -7.471 -6.138 1.00 36.53 934 PHE B C 1
ATOM 766 O O . PHE C 1 31 ? 2.731 -8.227 -6.363 1.00 38.67 934 PHE B O 1
ATOM 774 N N . ASN C 1 32 ? 1.065 -7.542 -5.027 1.00 38.49 935 ASN B N 1
ATOM 775 C CA . ASN C 1 32 ? 1.353 -8.523 -3.986 1.00 38.93 935 ASN B CA 1
ATOM 776 C C . ASN C 1 32 ? 0.291 -9.572 -3.888 1.00 37.75 935 ASN B C 1
ATOM 777 O O . ASN C 1 32 ? -0.777 -9.444 -4.500 1.00 38.46 935 ASN B O 1
ATOM 782 N N . LYS C 1 33 ? 0.568 -10.615 -3.116 1.00 34.02 936 LYS B N 1
ATOM 783 C CA . LYS C 1 33 ? -0.446 -11.612 -2.866 1.00 35.60 936 LYS B CA 1
ATOM 784 C C . LYS C 1 33 ? -1.707 -10.893 -2.364 1.00 33.88 936 LYS B C 1
ATOM 785 O O . LYS C 1 33 ? -1.623 -9.967 -1.550 1.00 34.89 936 LYS B O 1
ATOM 791 N N . ASN C 1 34 ? -2.862 -11.289 -2.884 1.00 32.30 937 ASN B N 1
ATOM 792 C CA . ASN C 1 34 ? -4.159 -10.717 -2.466 1.00 33.60 937 ASN B CA 1
ATOM 793 C C . ASN C 1 34 ? -4.543 -9.346 -3.064 1.00 30.57 937 ASN B C 1
ATOM 794 O O . ASN C 1 34 ? -5.661 -8.886 -2.848 1.00 32.08 937 ASN B O 1
ATOM 799 N N . ASP C 1 35 ? -3.639 -8.692 -3.790 1.00 28.44 938 ASP B N 1
ATOM 800 C CA . ASP C 1 35 ? -4.020 -7.493 -4.538 1.00 27.92 938 ASP B CA 1
ATOM 801 C C . ASP C 1 35 ? -5.088 -7.852 -5.578 1.00 27.21 938 ASP B C 1
ATOM 802 O O . ASP C 1 35 ? -5.082 -8.971 -6.128 1.00 24.22 938 ASP B O 1
ATOM 807 N N . VAL C 1 36 ? -6.026 -6.921 -5.789 1.00 24.15 939 VAL B N 1
ATOM 808 C CA . VAL C 1 36 ? -7.090 -7.086 -6.793 1.00 21.48 939 VAL B CA 1
ATOM 809 C C . VAL C 1 36 ? -6.798 -6.274 -8.073 1.00 20.10 939 VAL B C 1
ATOM 810 O O . VAL C 1 36 ? -6.535 -5.081 -8.004 1.00 19.34 939 VAL B O 1
ATOM 814 N N . ILE C 1 37 ? -6.823 -6.952 -9.218 1.00 17.22 940 ILE B N 1
ATOM 815 C CA . ILE C 1 37 ? -6.440 -6.369 -10.509 1.00 17.55 940 ILE B CA 1
ATOM 816 C C . ILE C 1 37 ? -7.665 -6.402 -11.440 1.00 16.81 940 ILE B C 1
ATOM 817 O O . ILE C 1 37 ? -8.324 -7.419 -11.590 1.00 17.58 940 ILE B O 1
ATOM 822 N N . THR C 1 38 ? -7.955 -5.276 -12.073 1.00 16.84 941 THR B N 1
ATOM 823 C CA . THR C 1 38 ? -8.982 -5.228 -13.085 1.00 17.30 941 THR B CA 1
ATOM 824 C C . THR C 1 38 ? -8.351 -5.723 -14.384 1.00 17.28 941 THR B C 1
ATOM 825 O O . THR C 1 38 ? -7.300 -5.212 -14.818 1.00 17.67 941 THR B O 1
ATOM 829 N N . VAL C 1 39 ? -8.973 -6.740 -14.975 1.00 17.26 942 VAL B N 1
ATOM 830 C CA . VAL C 1 39 ? -8.446 -7.374 -16.179 1.00 16.53 942 VAL B CA 1
ATOM 831 C C . VAL C 1 39 ? -9.025 -6.651 -17.393 1.00 18.53 942 VAL B C 1
ATOM 832 O O . VAL C 1 39 ? -10.266 -6.587 -17.575 1.00 18.63 942 VAL B O 1
ATOM 836 N N . LEU C 1 40 ? -8.126 -6.083 -18.198 1.00 17.42 943 LEU B N 1
ATOM 837 C CA . LEU C 1 40 ? -8.482 -5.360 -19.425 1.00 19.04 943 LEU B CA 1
ATOM 838 C C . LEU C 1 40 ? -8.478 -6.252 -20.696 1.00 19.63 943 LEU B C 1
ATOM 839 O O . LEU C 1 40 ? -9.332 -6.097 -21.590 1.00 19.23 943 LEU B O 1
ATOM 844 N N . GLU C 1 41 ? -7.503 -7.151 -20.800 1.00 19.09 944 GLU B N 1
ATOM 845 C CA . GLU C 1 41 ? -7.402 -8.036 -21.981 1.00 18.94 944 GLU B CA 1
ATOM 846 C C . GLU C 1 41 ? -6.671 -9.292 -21.570 1.00 18.10 944 GLU B C 1
ATOM 847 O O . GLU C 1 41 ? -5.919 -9.277 -20.581 1.00 17.76 944 GLU B O 1
ATOM 853 N N . GLN C 1 42 ? -6.907 -10.385 -22.300 1.00 17.58 945 GLN B N 1
ATOM 854 C CA . GLN C 1 42 ? -6.326 -11.644 -21.931 1.00 18.04 945 GLN B CA 1
ATOM 855 C C . GLN C 1 42 ? -5.695 -12.270 -23.142 1.00 19.53 945 GLN B C 1
ATOM 856 O O . GLN C 1 42 ? -6.390 -12.585 -24.116 1.00 20.10 945 GLN B O 1
ATOM 862 N N . GLN C 1 43 ? -4.387 -12.462 -23.083 1.00 18.63 946 GLN B N 1
ATOM 863 C CA . GLN C 1 43 ? -3.752 -13.335 -24.050 1.00 20.72 946 GLN B CA 1
ATOM 864 C C . GLN C 1 43 ? -3.542 -14.720 -23.434 1.00 22.48 946 GLN B C 1
ATOM 865 O O . GLN C 1 43 ? -4.110 -15.054 -22.379 1.00 22.40 946 GLN B O 1
ATOM 871 N N . ASP C 1 44 ? -2.760 -15.556 -24.103 1.00 22.54 947 ASP B N 1
ATOM 872 C CA . ASP C 1 44 ? -2.650 -16.938 -23.679 1.00 23.06 947 ASP B CA 1
ATOM 873 C C . ASP C 1 44 ? -1.757 -17.166 -22.473 1.00 23.52 947 ASP B C 1
ATOM 874 O O . ASP C 1 44 ? -2.001 -18.084 -21.680 1.00 25.15 947 ASP B O 1
ATOM 879 N N . MET C 1 45 ? -0.717 -16.358 -22.356 1.00 22.87 948 MET B N 1
ATOM 880 C CA . MET C 1 45 ? 0.204 -16.458 -21.235 1.00 22.41 948 MET B CA 1
ATOM 881 C C . MET C 1 45 ? 0.108 -15.243 -20.312 1.00 20.59 948 MET B C 1
ATOM 882 O O . MET C 1 45 ? 0.202 -15.386 -19.093 1.00 20.35 948 MET B O 1
ATOM 887 N N . TRP C 1 46 ? -0.076 -14.064 -20.900 1.00 18.66 949 TRP B N 1
ATOM 888 C CA . TRP C 1 46 ? -0.086 -12.814 -20.138 1.00 17.63 949 TRP B CA 1
ATOM 889 C C . TRP C 1 46 ? -1.418 -12.151 -20.286 1.00 17.55 949 TRP B C 1
ATOM 890 O O . TRP C 1 46 ? -2.031 -12.208 -21.365 1.00 17.63 949 TRP B O 1
ATOM 901 N N . TRP C 1 47 ? -1.853 -11.506 -19.202 1.00 17.25 950 TRP B N 1
ATOM 902 C CA . TRP C 1 47 ? -3.025 -10.632 -19.232 1.00 17.62 950 TRP B CA 1
ATOM 903 C C . TRP C 1 47 ? -2.570 -9.206 -19.055 1.00 16.79 950 TRP B C 1
ATOM 904 O O . TRP C 1 47 ? -1.450 -8.956 -18.599 1.00 18.00 950 TRP B O 1
ATOM 915 N N . PHE C 1 48 ? -3.420 -8.269 -19.477 1.00 16.76 951 PHE B N 1
ATOM 916 C CA . PHE C 1 48 ? -3.172 -6.866 -19.385 1.00 17.23 951 PHE B CA 1
ATOM 917 C C . PHE C 1 48 ? -4.230 -6.344 -18.409 1.00 17.36 951 PHE B C 1
ATOM 918 O O . PHE C 1 48 ? -5.435 -6.601 -18.578 1.00 17.19 951 PHE B O 1
ATOM 926 N N . GLY C 1 49 ? -3.794 -5.638 -17.374 1.00 18.27 952 GLY B N 1
ATOM 927 C CA . GLY C 1 49 ? -4.748 -5.204 -16.332 1.00 17.53 952 GLY B CA 1
ATOM 928 C C . GLY C 1 49 ? -4.392 -3.859 -15.761 1.00 17.74 952 GLY B C 1
ATOM 929 O O . GLY C 1 49 ? -3.446 -3.191 -16.247 1.00 18.69 952 GLY B O 1
ATOM 930 N N . GLU C 1 50 ? -5.107 -3.494 -14.699 1.00 19.00 953 GLU B N 1
ATOM 931 C CA . GLU C 1 50 ? -5.008 -2.168 -14.114 1.00 19.04 953 GLU B CA 1
ATOM 932 C C . GLU C 1 50 ? -5.039 -2.249 -12.581 1.00 18.08 953 GLU B C 1
ATOM 933 O O . GLU C 1 50 ? -5.879 -2.950 -12.017 1.00 17.14 953 GLU B O 1
ATOM 939 N N . VAL C 1 51 ? -4.146 -1.523 -11.921 1.00 17.32 954 VAL B N 1
ATOM 940 C CA . VAL C 1 51 ? -4.150 -1.403 -10.454 1.00 18.01 954 VAL B CA 1
ATOM 941 C C . VAL C 1 51 ? -3.886 0.055 -10.095 1.00 19.31 954 VAL B C 1
ATOM 942 O O . VAL C 1 51 ? -2.931 0.648 -10.591 1.00 17.67 954 VAL B O 1
ATOM 946 N N . GLN C 1 52 ? -4.775 0.643 -9.288 1.00 19.66 955 GLN B N 1
ATOM 947 C CA . GLN C 1 52 ? -4.640 2.045 -8.869 1.00 21.25 955 GLN B CA 1
ATOM 948 C C . GLN C 1 52 ? -4.400 2.986 -10.057 1.00 21.49 955 GLN B C 1
ATOM 949 O O . GLN C 1 52 ? -3.622 3.927 -9.946 1.00 23.87 955 GLN B O 1
ATOM 955 N N . GLY C 1 53 ? -5.055 2.717 -11.180 1.00 21.36 956 GLY B N 1
ATOM 956 C CA . GLY C 1 53 ? -4.966 3.549 -12.384 1.00 22.59 956 GLY B CA 1
ATOM 957 C C . GLY C 1 53 ? -3.785 3.298 -13.326 1.00 23.73 956 GLY B C 1
ATOM 958 O O . GLY C 1 53 ? -3.711 3.909 -14.385 1.00 25.11 956 GLY B O 1
ATOM 959 N N . GLN C 1 54 ? -2.883 2.397 -12.928 1.00 23.22 957 GLN B N 1
ATOM 960 C CA . GLN C 1 54 ? -1.706 2.008 -13.718 1.00 23.85 957 GLN B CA 1
ATOM 961 C C . GLN C 1 54 ? -2.043 0.737 -14.500 1.00 22.03 957 GLN B C 1
ATOM 962 O O . GLN C 1 54 ? -2.599 -0.192 -13.927 1.00 21.75 957 GLN B O 1
ATOM 968 N N . LYS C 1 55 ? -1.681 0.699 -15.783 1.00 21.07 958 LYS B N 1
ATOM 969 C CA . LYS C 1 55 ? -2.000 -0.440 -16.641 1.00 22.58 958 LYS B CA 1
ATOM 9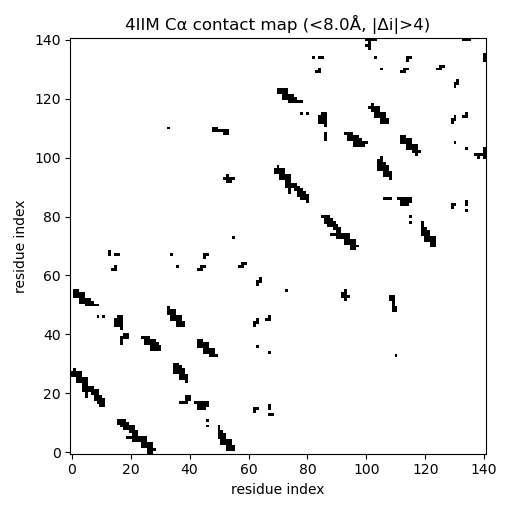70 C C . LYS C 1 55 ? -0.706 -1.174 -17.004 1.00 23.58 958 LYS B C 1
ATOM 971 O O . LYS C 1 55 ? 0.344 -0.542 -17.207 1.00 22.52 958 LYS B O 1
ATOM 977 N N . GLY C 1 56 ? -0.761 -2.500 -17.077 1.00 21.22 959 GLY B N 1
ATOM 978 C CA . GLY C 1 56 ? 0.418 -3.241 -17.483 1.00 20.40 959 GLY B CA 1
ATOM 979 C C . GLY C 1 56 ? 0.162 -4.725 -17.629 1.00 19.75 959 GLY B C 1
ATOM 980 O O . GLY C 1 56 ? -0.891 -5.207 -17.259 1.00 18.11 959 GLY B O 1
ATOM 981 N N . TRP C 1 57 ? 1.161 -5.442 -18.145 1.00 19.57 960 TRP B N 1
ATOM 982 C CA . TRP C 1 57 ? 1.065 -6.881 -18.394 1.00 20.16 960 TRP B CA 1
ATOM 983 C C . TRP C 1 57 ? 1.469 -7.644 -17.142 1.00 20.14 960 TRP B C 1
ATOM 984 O O . TRP C 1 57 ? 2.190 -7.112 -16.293 1.00 22.83 960 TRP B O 1
ATOM 995 N N . PHE C 1 58 ? 0.976 -8.865 -16.988 1.00 19.82 961 PHE B N 1
ATOM 996 C CA . PHE C 1 58 ? 1.410 -9.777 -15.926 1.00 19.98 961 PHE B CA 1
ATOM 997 C C . PHE C 1 58 ? 1.051 -11.197 -16.370 1.00 20.72 961 PHE B C 1
ATOM 998 O O . PHE C 1 58 ? 0.091 -11.378 -17.142 1.00 19.13 961 PHE B O 1
ATOM 1006 N N . PRO C 1 59 ? 1.768 -12.223 -15.852 1.00 21.73 962 PRO B N 1
ATOM 1007 C CA . PRO C 1 59 ? 1.460 -13.583 -16.309 1.00 21.08 962 PRO B CA 1
ATOM 1008 C C . PRO C 1 59 ? 0.146 -14.031 -15.710 1.00 20.58 962 PRO B C 1
ATOM 1009 O O . PRO C 1 59 ? -0.077 -13.799 -14.530 1.00 19.55 962 PRO B O 1
ATOM 1013 N N . LYS C 1 60 ? -0.702 -14.699 -16.487 1.00 20.80 963 LYS B N 1
ATOM 1014 C CA . LYS C 1 60 ? -2.006 -15.111 -15.959 1.00 22.18 963 LYS B CA 1
ATOM 1015 C C . LYS C 1 60 ? -1.904 -16.139 -14.812 1.00 23.83 963 LYS B C 1
ATOM 1016 O O . LYS C 1 60 ? -2.790 -16.204 -13.961 1.00 22.40 963 LYS B O 1
ATOM 1022 N N . SER C 1 61 ? -0.808 -16.897 -14.780 1.00 23.80 964 SER B N 1
ATOM 1023 C CA . SER C 1 61 ? -0.598 -17.950 -13.770 1.00 25.22 964 SER B CA 1
ATOM 1024 C C . SER C 1 61 ? -0.564 -17.408 -12.336 1.00 27.49 964 SER B C 1
ATOM 1025 O O . SER C 1 61 ? -0.799 -18.155 -11.378 1.00 29.99 964 SER B O 1
ATOM 1028 N N . TYR C 1 62 ? -0.293 -16.109 -12.205 1.00 25.94 965 TYR B N 1
ATOM 1029 C CA . TYR C 1 62 ? -0.182 -15.430 -10.910 1.00 28.58 965 TYR B CA 1
ATOM 1030 C C . TYR C 1 62 ? -1.505 -14.978 -10.251 1.00 28.51 965 TYR B C 1
ATOM 1031 O O . TYR C 1 62 ? -1.509 -14.487 -9.110 1.00 28.18 965 TYR B O 1
ATOM 1040 N N . VAL C 1 63 ? -2.626 -15.168 -10.943 1.00 25.92 966 VAL B N 1
ATOM 1041 C CA . VAL C 1 63 ? -3.908 -14.674 -10.440 1.00 24.26 966 VAL B CA 1
ATOM 1042 C C . VAL C 1 63 ? -4.981 -15.736 -10.553 1.0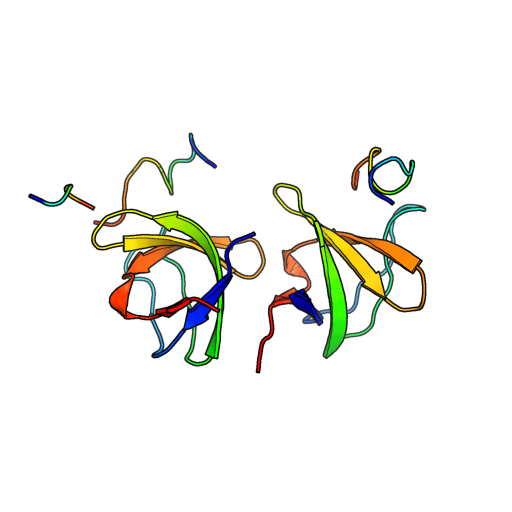0 26.17 966 VAL B C 1
ATOM 1043 O O . VAL C 1 63 ? -4.850 -16.690 -11.330 1.00 24.35 966 VAL B O 1
ATOM 1047 N N . LYS C 1 64 ? -6.031 -15.570 -9.757 1.00 27.64 967 LYS B N 1
ATOM 1048 C CA . LYS C 1 64 ? -7.275 -16.297 -9.954 1.00 30.53 967 LYS B CA 1
ATOM 1049 C C . LYS C 1 64 ? -8.390 -15.285 -10.155 1.00 30.38 967 LYS B C 1
ATOM 1050 O O . LYS C 1 64 ? -8.413 -14.227 -9.523 1.00 30.03 967 LYS B O 1
ATOM 1056 N N . LEU C 1 65 ? -9.313 -15.592 -11.049 1.00 29.17 968 LEU B N 1
ATOM 1057 C CA . LEU C 1 65 ? -10.476 -14.739 -11.213 1.00 31.43 968 LEU B CA 1
ATOM 1058 C C . LEU C 1 65 ? -11.343 -14.715 -9.946 1.00 35.62 968 LEU B C 1
ATOM 1059 O O . LEU C 1 65 ? -11.432 -15.711 -9.215 1.00 34.59 968 LEU B O 1
ATOM 1064 N N . ILE C 1 66 ? -11.927 -13.551 -9.671 1.00 37.14 969 ILE B N 1
ATOM 1065 C CA . ILE C 1 66 ? -12.930 -13.415 -8.621 1.00 43.63 969 ILE B CA 1
ATOM 1066 C C . ILE C 1 66 ? -14.324 -13.556 -9.225 1.00 44.43 969 ILE B C 1
ATOM 1067 O O . ILE C 1 66 ? -14.593 -13.023 -10.308 1.00 47.41 969 ILE B O 1
ATOM 1072 N N . TRP D 2 1 ? -6.486 2.897 -24.220 1.00 28.41 2001 TRP D N 1
ATOM 1073 C CA . TRP D 2 1 ? -5.257 2.123 -23.999 1.00 27.28 2001 TRP D CA 1
ATOM 1074 C C . TRP D 2 1 ? -5.000 1.085 -25.125 1.00 26.73 2001 TRP D C 1
ATOM 1075 O O . TRP D 2 1 ? -3.885 0.562 -25.220 1.00 26.28 2001 TRP D O 1
ATOM 1086 N N . ARG D 2 2 ? -6.016 0.796 -25.950 1.00 26.98 2002 ARG D N 1
ATOM 1087 C CA . ARG D 2 2 ? -5.900 -0.218 -27.023 1.00 27.68 2002 ARG D CA 1
ATOM 1088 C C . ARG D 2 2 ? -4.809 0.157 -28.038 1.00 31.16 2002 ARG D C 1
ATOM 1089 O O . ARG D 2 2 ? -4.177 -0.708 -28.669 1.00 28.28 2002 ARG D O 1
ATOM 1097 N N . ASP D 2 3 ? -4.619 1.464 -28.213 1.00 32.42 2003 ASP D N 1
ATOM 1098 C CA . ASP D 2 3 ? -3.589 1.969 -29.093 1.00 35.76 2003 ASP D CA 1
ATOM 1099 C C . ASP D 2 3 ? -2.356 2.406 -28.303 1.00 32.85 2003 ASP D C 1
ATOM 1100 O O . ASP D 2 3 ? -1.437 2.996 -28.854 1.00 36.07 2003 ASP D O 1
ATOM 1105 N N . SER D 2 4 ? -2.322 2.108 -27.008 1.00 30.73 2004 SER D N 1
ATOM 1106 C CA . SER D 2 4 ? -1.222 2.585 -26.166 1.00 30.19 2004 SER D CA 1
ATOM 1107 C C . SER D 2 4 ? 0.059 1.784 -26.390 1.00 33.89 2004 SER D C 1
ATOM 1108 O O . SER D 2 4 ? 0.019 0.575 -26.735 1.00 33.57 2004 SER D O 1
ATOM 1111 N N . SER D 2 5 ? 1.186 2.463 -26.198 1.00 30.65 2005 SER D N 1
ATOM 1112 C CA . SER D 2 5 ? 2.504 1.852 -26.259 1.00 32.13 2005 SER D CA 1
ATOM 1113 C C . SER D 2 5 ? 2.591 0.592 -25.407 1.00 31.34 2005 SER D C 1
ATOM 1114 O O . SER D 2 5 ? 2.950 -0.484 -25.894 1.00 31.80 2005 SER D O 1
ATOM 1117 N N . GLY D 2 6 ? 2.246 0.737 -24.132 1.00 29.04 2006 GLY D N 1
ATOM 1118 C CA . GLY D 2 6 ? 2.342 -0.353 -23.164 1.00 27.34 2006 GLY D CA 1
ATOM 1119 C C . GLY D 2 6 ? 1.535 -1.576 -23.562 1.00 25.23 2006 GLY D C 1
ATOM 1120 O O . GLY D 2 6 ? 1.962 -2.711 -23.317 1.00 27.99 2006 GLY D O 1
ATOM 1121 N N . TYR D 2 7 ? 0.391 -1.356 -24.202 1.00 23.28 2007 TYR D N 1
ATOM 1122 C CA . TYR D 2 7 ? -0.415 -2.492 -24.651 1.00 22.18 2007 TYR D CA 1
ATOM 1123 C C . TYR D 2 7 ? 0.152 -3.108 -25.956 1.00 23.62 2007 TYR D C 1
ATOM 1124 O O . TYR D 2 7 ? 0.517 -4.296 -25.989 1.00 24.62 2007 TYR D O 1
ATOM 1133 N N . VAL D 2 8 ? 0.241 -2.274 -26.995 1.00 22.62 2008 VAL D N 1
ATOM 1134 C CA . VAL D 2 8 ? 0.719 -2.627 -28.333 1.00 24.28 2008 VAL D CA 1
ATOM 1135 C C . VAL D 2 8 ? 2.073 -3.375 -28.398 1.00 24.52 2008 VAL D C 1
ATOM 1136 O O . VAL D 2 8 ? 2.231 -4.283 -29.219 1.00 24.28 2008 VAL D O 1
ATOM 1140 N N . MET D 2 9 ? 3.037 -2.987 -27.561 1.00 24.53 2009 MET D N 1
ATOM 1141 C CA A MET D 2 9 ? 4.364 -3.615 -27.533 0.60 25.54 2009 MET D CA 1
ATOM 1142 C CA B MET D 2 9 ? 4.356 -3.627 -27.584 0.40 24.97 2009 MET D CA 1
ATOM 1143 C C . MET D 2 9 ? 4.334 -5.071 -27.063 1.00 24.22 2009 MET D C 1
ATOM 1144 O O . MET D 2 9 ? 5.229 -5.869 -27.396 1.00 25.11 2009 MET D O 1
ATOM 1153 N N . GLY D 2 10 ? 3.312 -5.420 -26.279 1.00 21.83 2010 GLY D N 1
ATOM 1154 C CA . GLY D 2 10 ? 3.218 -6.774 -25.681 1.00 22.18 2010 GLY D CA 1
ATOM 1155 C C . GLY D 2 10 ? 4.144 -6.963 -24.498 1.00 21.43 2010 GLY D C 1
ATOM 1156 O O . GLY D 2 10 ? 4.875 -6.034 -24.131 1.00 23.11 2010 GLY D O 1
ATOM 1157 N N . PRO D 2 11 ? 4.111 -8.158 -23.869 1.00 20.68 2011 PRO D N 1
ATOM 1158 C CA . PRO D 2 11 ? 4.759 -8.385 -22.563 1.00 20.33 2011 PRO D CA 1
ATOM 1159 C C . PRO D 2 11 ? 6.262 -8.720 -22.538 1.00 20.50 2011 PRO D C 1
ATOM 1160 O O . PRO D 2 11 ? 6.853 -8.745 -21.456 1.00 21.74 2011 PRO D O 1
ATOM 1164 N N . TRP D 2 12 ? 6.867 -9.019 -23.692 1.00 21.84 2012 TRP D N 1
ATOM 1165 C CA . TRP D 2 12 ? 8.210 -9.629 -23.735 1.00 22.49 2012 TRP D CA 1
ATOM 1166 C C . TRP D 2 12 ? 9.370 -8.642 -23.785 1.00 25.59 2012 TRP D C 1
ATOM 1167 O O . TRP D 2 12 ? 10.486 -8.944 -23.326 1.00 25.61 2012 TRP D O 1
ATOM 1179 N N . VAL E 2 8 ? -2.767 -24.548 -30.722 1.00 39.42 2011 VAL E N 1
ATOM 1180 C CA . VAL E 2 8 ? -1.614 -23.592 -30.782 1.00 39.95 2011 VAL E CA 1
ATOM 1181 C C . VAL E 2 8 ? -1.989 -22.231 -30.161 1.00 36.49 2011 VAL E C 1
ATOM 1182 O O . VAL E 2 8 ? -2.953 -21.573 -30.578 1.00 38.00 2011 VAL E O 1
ATOM 1186 N N . MET E 2 9 ? -1.224 -21.831 -29.154 1.00 30.84 2012 MET E N 1
ATOM 1187 C CA . MET E 2 9 ? -1.394 -20.531 -28.502 1.00 29.83 2012 MET E CA 1
ATOM 1188 C C . MET E 2 9 ? -0.848 -19.391 -29.353 1.00 26.98 2012 MET E C 1
ATOM 1189 O O . MET E 2 9 ? 0.026 -19.596 -30.208 1.00 24.85 2012 MET E O 1
ATOM 1194 N N . GLY E 2 10 ? -1.344 -18.184 -29.085 1.00 25.21 2013 GLY E N 1
ATOM 1195 C CA . GLY E 2 10 ? -0.749 -16.963 -29.625 1.00 23.09 2013 GLY E CA 1
ATOM 1196 C C . GLY E 2 10 ? 0.618 -16.766 -28.981 1.00 21.81 2013 GLY E C 1
ATOM 1197 O O . GLY E 2 10 ? 1.059 -17.593 -28.167 1.00 22.84 2013 GLY E O 1
ATOM 1198 N N . PRO E 2 11 ? 1.306 -15.683 -29.351 1.00 21.64 2014 PRO E N 1
ATOM 1199 C CA . PRO E 2 11 ? 2.676 -15.394 -28.916 1.00 21.53 2014 PRO E CA 1
ATOM 1200 C C . PRO E 2 11 ? 2.764 -14.768 -27.508 1.00 21.57 2014 PRO E C 1
ATOM 1201 O O . PRO E 2 11 ? 3.858 -14.743 -26.871 1.0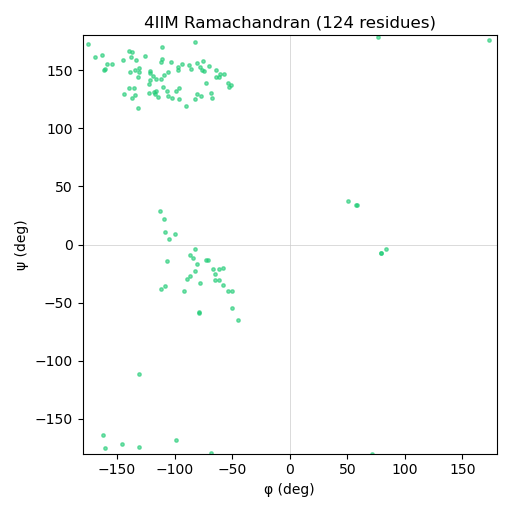0 21.05 2014 PRO E O 1
ATOM 1205 N N . TRP E 2 12 ? 1.630 -14.249 -27.028 1.00 20.29 2015 TRP E N 1
ATOM 1206 C CA . TRP E 2 12 ? 1.633 -13.480 -25.779 1.00 20.70 2015 TRP E CA 1
ATOM 1207 C C . TRP E 2 12 ? 0.834 -14.136 -24.660 1.00 20.18 2015 TRP E C 1
ATOM 1208 O O . TRP E 2 12 ? 0.247 -15.205 -24.801 1.00 21.31 2015 TRP E O 1
#

Sequence (141 aa):
LLQAQALYPWRAKKDDNHLNFNNKNDVITVLEQQQDMWWFGEVQGQKGWFPKSYVKLISAWRDSSSGYVVMGPWLLQAQALYPWRAKKKDNHLNFNKNDVITVLEQQDMWWFGEVQGQKGWFPKSYVKLIWRDSSGYVMMGPWVMGPW

Nearest PDB structures (foldseek):
  4iim-assembly1_A  TM=1.018E+00  e=1.852E-10  Homo sapiens
  4iio-assembly1_A  TM=9.403E-01  e=2.286E-07  Homo sapiens
  6a9c-assembly1_B  TM=9.498E-01  e=1.980E-06  Entamoeba histolytica
  5xgg-assembly1_A  TM=9.534E-01  e=2.978E-06  Entamoeba histolytica
  1uhf-assembly1_A  TM=8.791E-01  e=3.661E-05  Homo sapiens

Organism: Homo sapiens (NCBI:txid9606)

Foldseek 3Di:
DWKKFFCAFDDDPDPAADGDHHGDIWAFDQDDDFWTWTDDPHHTHIDGPVGIDIDDD/DCPDCVPVVDDD/DWKKFFCAWDDDPDPQADGDGHGAIWAFDADDDFWTWTDDPRRIHIDGPVGIGTD/DCPDPVVVVDDD/DDDPD

B-factor: mean 26.36, std 8.97, range [12.68, 64.26]

CATH classification: 2.30.30.40

Solvent-accessible surface area: 8213 Å² total; per-residue (Å²): 185,44,59,0,47,1,58,113,67,7,133,39,142,73,156,25,7,0,47,0,72,110,97,38,64,0,31,12,49,48,58,84,84,106,16,16,2,0,61,22,122,76,86,88,0,2,0,19,6,54,60,2,89,14,42,52,134,90,140,137,42,82,26,39,88,131,6,4,214,113,68,14,0,16,2,58,114,83,16,70,37,152,62,148,8,16,7,96,10,97,124,92,42,7,0,2,11,34,48,75,57,55,103,16,25,3,0,7,31,71,27,131,57,0,0,0,15,88,75,61,13,100,87,104,80,131,129,40,77,22,32,91,131,0,2,168,195,139,36,107,66

GO terms:
  GO:0005515 protein binding (F, IPI)
  GO:0005635 nuclear envelope (C, IDA)
  GO:0005737 cytoplasm (C, IDA)
  GO:0005905 clathrin-coated pit (C, IDA)
  GO:0055037 recycling endosome (C, EXP)
  GO:0005886 plasma membrane (C, EXP)
  GO:0012505 endomembrane system (C, EXP)
  GO:0008104 intracellular protein localization (P, IMP)
  GO:0005085 guanyl-nucleotide exchange factor activity (F, TAS)
  GO:0005829 cytosol (C, TAS)
  GO:0051056 regulation of small GTPase mediated signal transduction (P, TAS)
  GO:0005654 nucleoplasm (C, IDA)
  GO:0005886 plasma membrane (C, IDA)
  GO:0060090 molecular adaptor activity (F, IDA)
  GO:0005635 nuclear envelope (C, EXP)
  GO:0005737 cytoplasm (C, EXP)
  GO:0070064 proline-rich region binding (F, IPI)

InterPro domains:
  IPR000008 C2 domain [PF00168] (1596-1691)
  IPR000008 C2 domain [PS50004] (1579-1695)
  IPR000008 C2 domain [SM00239] (1597-1694)
  IPR000219 Dbl homology domain [PF00621] (1242-1421)
  IPR000219 Dbl homology domain [PS50010] (1237-1423)
  IPR000219 Dbl homology domain [SM00325] (1241-1422)
  IPR000219 Dbl homology domain [cd00160] (1238-1421)
  IPR000261 EH domain [PF12763] (20-94)
  IPR000261 EH domain [PF12763] (222-292)
  IPR000261 EH domain [PS50031] (21-100)
  IPR000261 EH domain [PS50031] (221-310)
  IPR000261 EH domain [SM00027] (14-108)
  IPR000261 EH domain [SM00027] (214-309)
  IPR000261 EH domain [cd00052] (26-90)
  IPR000261 EH domain [cd00052] (225-291)
  IPR001331 Guanine-nucleotide dissociation stimulator, CDC24, conserved site [PS00741] (1371-1396)
  IPR001452 SH3 domain [PF00018] (919-963)
  IPR001452 SH3 domain [PF00018] (1008-1052)
  IPR001452 SH3 domain [PF00018] (1163-1206)
  IPR001452 SH3 domain [PF07653] (1079-1135)